Protein AF-A0A7V3X3W5-F1 (afdb_monomer_lite)

Secondary structure (DSSP, 8-state):
---PPPPHHHHHHHHHHHHHHHHHHHHHHHH--SHHHHHHHHHHHHHHHHHHHHHHHHHHS------

Sequence (67 aa):
MNAELLSREEWELILELLEREEADLHCEIRHARFYDVRELLKQKKDMIGRLIERIRSLVSEPVASSA

Radius of gyration: 15.8 Å; chains: 1; bounding box: 39×22×45 Å

Structure (mmCIF, N/CA/C/O backbone):
data_AF-A0A7V3X3W5-F1
#
_entry.id   AF-A0A7V3X3W5-F1
#
loop_
_atom_site.group_PDB
_atom_site.id
_atom_site.type_symbol
_atom_site.label_atom_id
_atom_site.label_alt_id
_atom_site.label_comp_id
_atom_site.label_asym_id
_atom_site.label_entity_id
_atom_site.label_seq_id
_atom_site.pdbx_PDB_i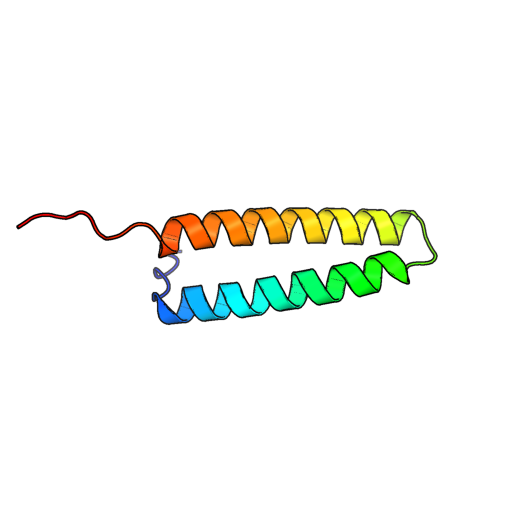ns_code
_atom_site.Cartn_x
_atom_site.Cartn_y
_atom_site.Cartn_z
_atom_site.occupancy
_atom_site.B_iso_or_equiv
_atom_site.auth_seq_id
_atom_site.auth_comp_id
_atom_site.auth_asym_id
_atom_site.auth_atom_id
_atom_site.pdbx_PDB_model_num
ATOM 1 N N . MET A 1 1 ? -22.470 4.345 -3.497 1.00 34.94 1 MET A N 1
ATOM 2 C CA . MET A 1 1 ? -21.964 3.267 -2.624 1.00 34.94 1 MET A CA 1
ATOM 3 C C . MET A 1 1 ? -21.353 3.943 -1.419 1.00 34.94 1 MET A C 1
ATOM 5 O O . MET A 1 1 ? -20.362 4.640 -1.587 1.00 34.94 1 MET A O 1
ATOM 9 N N . ASN A 1 2 ? -21.995 3.834 -0.258 1.00 42.41 2 ASN A N 1
ATOM 10 C CA . ASN A 1 2 ? -21.394 4.283 0.993 1.00 42.41 2 ASN A CA 1
ATOM 11 C C . ASN A 1 2 ? -20.296 3.268 1.310 1.00 42.41 2 ASN A C 1
ATOM 13 O O . ASN A 1 2 ? -20.613 2.111 1.563 1.00 42.41 2 ASN A O 1
ATOM 17 N N . ALA A 1 3 ? -19.028 3.658 1.174 1.00 51.62 3 ALA A N 1
ATOM 18 C CA . ALA A 1 3 ? -17.950 2.869 1.747 1.00 51.62 3 ALA A CA 1
ATOM 19 C C . ALA A 1 3 ? -18.171 2.910 3.259 1.00 51.62 3 ALA A C 1
ATOM 21 O O . ALA A 1 3 ? -18.169 3.996 3.843 1.00 51.62 3 ALA A O 1
ATOM 22 N N . GLU A 1 4 ? -18.480 1.764 3.859 1.00 64.75 4 GLU A N 1
ATOM 23 C CA . GLU A 1 4 ? -18.514 1.649 5.312 1.00 64.75 4 GLU A CA 1
ATOM 24 C C . GLU A 1 4 ? -17.169 2.148 5.850 1.00 64.75 4 GLU A C 1
ATOM 26 O O . GLU A 1 4 ? -16.111 1.843 5.291 1.00 64.75 4 GLU A O 1
ATOM 31 N N . LEU A 1 5 ? -17.222 3.017 6.863 1.00 82.81 5 LEU A N 1
ATOM 32 C CA . LEU A 1 5 ? -16.016 3.494 7.523 1.00 82.81 5 LEU A CA 1
ATOM 33 C C . LEU A 1 5 ? -15.332 2.275 8.147 1.00 82.81 5 LEU A C 1
ATOM 35 O O . LEU A 1 5 ? -15.937 1.610 8.985 1.00 82.81 5 LEU A O 1
ATOM 39 N N . LEU A 1 6 ? -14.097 2.001 7.736 1.00 87.44 6 LEU A N 1
ATOM 40 C CA . LEU A 1 6 ? -13.278 0.951 8.334 1.00 87.44 6 LEU A CA 1
ATOM 41 C C . LEU A 1 6 ? -13.054 1.236 9.827 1.00 87.44 6 LEU A C 1
ATOM 43 O O . LEU A 1 6 ? -12.907 2.399 10.229 1.00 87.44 6 LEU A O 1
ATOM 47 N N . SER A 1 7 ? -13.011 0.178 10.634 1.00 89.56 7 SER A N 1
ATOM 48 C CA . SER A 1 7 ? -12.636 0.241 12.044 1.00 89.56 7 SER A CA 1
ATOM 49 C C . SER A 1 7 ? -11.180 0.681 12.203 1.00 89.56 7 SER A C 1
ATOM 51 O O . SER A 1 7 ? -10.385 0.678 11.259 1.00 89.56 7 SER A O 1
ATOM 53 N N . ARG A 1 8 ? -10.801 1.058 13.426 1.00 87.69 8 ARG A N 1
ATOM 54 C CA . ARG A 1 8 ? -9.412 1.412 13.726 1.00 87.69 8 ARG A CA 1
ATOM 55 C C . ARG A 1 8 ? -8.465 0.242 13.456 1.00 87.69 8 ARG A C 1
ATOM 57 O O . ARG A 1 8 ? -7.419 0.444 12.856 1.00 87.69 8 ARG A O 1
ATOM 64 N N . GLU A 1 9 ? -8.845 -0.961 13.867 1.00 91.19 9 GLU A N 1
ATOM 65 C CA . GLU A 1 9 ? -8.073 -2.188 13.666 1.00 91.19 9 GLU A CA 1
ATOM 66 C C . GLU A 1 9 ? -7.923 -2.510 12.174 1.00 91.19 9 GLU A C 1
ATOM 68 O O . GLU A 1 9 ? -6.852 -2.916 11.729 1.00 91.19 9 GLU A O 1
ATOM 73 N N . GLU A 1 10 ? -8.972 -2.283 11.378 1.00 93.62 10 GLU A N 1
ATOM 74 C CA . GLU A 1 10 ? -8.910 -2.436 9.922 1.00 93.62 10 GLU A CA 1
ATOM 75 C C . GLU A 1 10 ? -7.959 -1.410 9.286 1.00 93.62 10 GLU A C 1
ATOM 77 O O . GLU A 1 10 ? -7.178 -1.758 8.398 1.00 93.62 10 GLU A O 1
ATOM 82 N N . TRP A 1 11 ? -7.964 -0.161 9.765 1.00 93.25 11 TRP A N 1
ATOM 83 C CA . TRP A 1 11 ? -7.003 0.856 9.329 1.00 93.25 11 TRP A CA 1
ATOM 84 C C . TRP A 1 11 ? -5.563 0.534 9.735 1.00 93.25 11 TRP A C 1
ATOM 86 O O . TRP A 1 11 ? -4.653 0.750 8.935 1.00 93.25 11 TRP A O 1
ATOM 96 N N . GLU A 1 12 ? -5.348 0.012 10.942 1.00 92.25 12 GLU A N 1
ATOM 97 C CA . GLU A 1 12 ? -4.035 -0.431 11.422 1.00 92.25 12 GLU A CA 1
ATOM 98 C C . GLU A 1 12 ? -3.513 -1.613 10.588 1.00 92.25 12 GLU A C 1
ATOM 100 O O . GLU A 1 12 ? -2.356 -1.596 10.167 1.00 92.25 12 GLU A O 1
ATOM 105 N N . LEU A 1 13 ? -4.375 -2.576 10.241 1.00 95.31 13 LEU A N 1
ATOM 106 C CA . LEU A 1 13 ? -4.022 -3.678 9.342 1.00 95.31 13 LEU A CA 1
ATOM 107 C C . LEU A 1 13 ? -3.645 -3.176 7.942 1.00 95.31 13 LEU A C 1
ATOM 109 O O . LEU A 1 13 ? -2.649 -3.611 7.367 1.00 95.31 13 LEU A O 1
ATOM 113 N N . ILE A 1 14 ? -4.423 -2.252 7.374 1.00 95.44 14 ILE A N 1
ATOM 114 C CA . ILE A 1 14 ? -4.099 -1.661 6.069 1.00 95.44 14 ILE A CA 1
ATOM 115 C C . ILE A 1 14 ? -2.762 -0.921 6.132 1.00 95.44 14 ILE A C 1
ATOM 117 O O . ILE A 1 14 ? -1.975 -1.014 5.190 1.00 95.44 14 ILE A O 1
ATOM 121 N N . LEU A 1 15 ? -2.488 -0.210 7.227 1.00 95.88 15 LEU A N 1
ATOM 122 C CA . LEU A 1 15 ? -1.217 0.475 7.425 1.00 95.88 15 LEU A CA 1
ATOM 123 C C . LEU A 1 15 ? -0.044 -0.518 7.429 1.00 95.88 15 LEU A C 1
ATOM 125 O O . LEU A 1 15 ? 0.912 -0.306 6.688 1.00 95.88 15 LEU A O 1
ATOM 129 N N . GLU A 1 16 ? -0.150 -1.624 8.171 1.00 96.44 16 GLU A N 1
ATOM 130 C CA . GLU A 1 16 ? 0.867 -2.687 8.197 1.00 96.44 16 GLU A CA 1
ATOM 131 C C . GLU A 1 16 ? 1.120 -3.268 6.794 1.00 96.44 16 GLU A C 1
ATOM 133 O O . GLU A 1 16 ? 2.267 -3.428 6.365 1.00 96.44 16 GLU A O 1
ATOM 138 N N . LEU A 1 17 ? 0.050 -3.544 6.041 1.00 97.94 17 LEU A N 1
ATOM 139 C CA . LEU A 1 17 ? 0.151 -4.069 4.677 1.00 97.94 17 LEU A CA 1
ATOM 140 C C . LEU A 1 17 ? 0.841 -3.080 3.729 1.00 97.94 17 LEU A C 1
ATOM 142 O O . LEU A 1 17 ? 1.662 -3.487 2.906 1.00 97.94 17 LEU A O 1
ATOM 146 N N . LEU A 1 18 ? 0.531 -1.787 3.846 1.00 97.50 18 LEU A N 1
ATOM 147 C CA . LEU A 1 18 ? 1.154 -0.742 3.036 1.00 97.50 18 LEU A CA 1
ATOM 148 C C . LEU A 1 18 ? 2.635 -0.554 3.378 1.00 97.50 18 LEU A C 1
ATOM 150 O O . LEU A 1 18 ? 3.445 -0.401 2.468 1.00 97.50 18 LEU A O 1
ATOM 154 N N . GLU A 1 19 ? 3.003 -0.590 4.659 1.00 96.12 19 GLU A N 1
ATOM 155 C CA . GLU A 1 19 ? 4.400 -0.488 5.102 1.00 96.12 19 GLU A CA 1
ATOM 156 C C . GLU A 1 19 ? 5.239 -1.668 4.600 1.00 96.12 19 GLU A C 1
ATOM 158 O O . GLU A 1 19 ? 6.372 -1.490 4.142 1.00 96.12 19 GLU A O 1
ATOM 163 N N . ARG A 1 20 ? 4.665 -2.876 4.615 1.00 97.62 20 ARG A N 1
ATOM 164 C CA . ARG A 1 20 ? 5.300 -4.057 4.028 1.00 97.62 20 ARG A CA 1
ATOM 165 C C . ARG A 1 20 ? 5.500 -3.906 2.522 1.00 97.62 20 ARG A C 1
ATOM 167 O O . ARG A 1 20 ? 6.602 -4.141 2.031 1.00 97.62 20 ARG A O 1
ATOM 174 N N . GLU A 1 21 ? 4.465 -3.482 1.803 1.00 97.56 21 GLU A N 1
ATOM 175 C CA . GLU A 1 21 ? 4.553 -3.245 0.361 1.00 97.56 21 GLU A CA 1
ATOM 176 C C . GLU A 1 21 ? 5.600 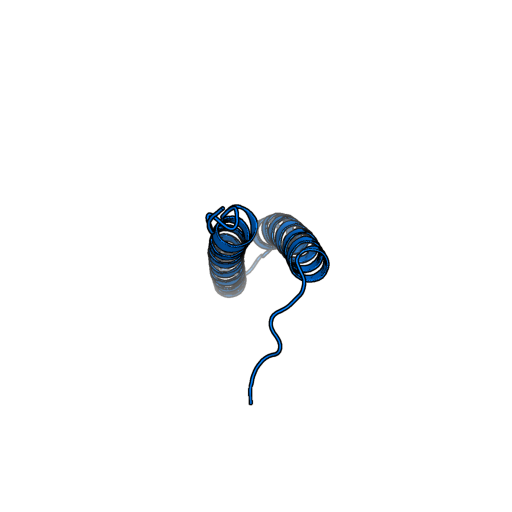-2.165 0.031 1.00 97.56 21 GLU A C 1
ATOM 178 O O . GLU A 1 21 ? 6.359 -2.306 -0.927 1.00 97.56 21 GLU A O 1
ATOM 183 N N . GLU A 1 22 ? 5.702 -1.098 0.832 1.00 96.81 22 GLU A N 1
ATOM 184 C CA . GLU A 1 22 ? 6.735 -0.073 0.652 1.00 96.81 22 GLU A CA 1
ATOM 185 C C . GLU A 1 22 ? 8.154 -0.657 0.783 1.00 96.81 22 GLU A C 1
ATOM 187 O O . GLU A 1 22 ? 9.045 -0.340 -0.020 1.00 96.81 22 GLU A O 1
ATOM 192 N N . ALA A 1 23 ? 8.366 -1.528 1.775 1.00 94.44 23 ALA A N 1
ATOM 193 C CA . ALA A 1 23 ? 9.638 -2.208 1.990 1.00 94.44 23 ALA A CA 1
ATOM 194 C C . ALA A 1 23 ? 9.990 -3.151 0.825 1.00 94.44 23 ALA A C 1
ATOM 196 O O . ALA A 1 23 ? 11.131 -3.135 0.344 1.00 94.44 23 ALA A O 1
ATOM 197 N N . ASP A 1 24 ? 9.012 -3.911 0.330 1.00 95.75 24 ASP A N 1
ATOM 198 C CA . ASP A 1 24 ? 9.178 -4.817 -0.809 1.00 95.75 24 ASP A CA 1
ATOM 199 C C . ASP A 1 24 ? 9.517 -4.030 -2.089 1.00 95.75 24 ASP A C 1
ATOM 201 O O . ASP A 1 24 ? 10.502 -4.336 -2.773 1.00 95.75 24 ASP A O 1
ATOM 205 N N . LEU A 1 25 ? 8.823 -2.917 -2.354 1.00 94.94 25 LEU A N 1
ATOM 206 C CA . LEU A 1 25 ? 9.106 -2.050 -3.503 1.00 94.94 25 LEU A CA 1
ATOM 207 C C . LEU A 1 25 ? 10.505 -1.445 -3.468 1.00 94.94 25 LEU A C 1
ATOM 209 O O . LEU A 1 25 ? 11.146 -1.296 -4.510 1.00 94.94 25 LEU A O 1
ATOM 213 N N . HIS A 1 26 ? 11.021 -1.108 -2.287 1.00 90.50 26 HIS A N 1
ATOM 214 C CA . HIS A 1 26 ? 12.396 -0.633 -2.170 1.00 90.50 26 HIS A CA 1
ATOM 215 C C . HIS A 1 26 ? 13.412 -1.694 -2.637 1.00 90.50 26 HIS A C 1
ATOM 217 O O . HIS A 1 26 ? 14.410 -1.355 -3.285 1.00 90.50 26 HIS A O 1
ATOM 223 N N . CYS A 1 27 ? 13.144 -2.974 -2.362 1.00 92.25 27 CYS A N 1
ATOM 224 C CA . CYS A 1 27 ? 13.931 -4.090 -2.879 1.00 92.25 27 CYS A CA 1
ATOM 225 C C . CYS A 1 27 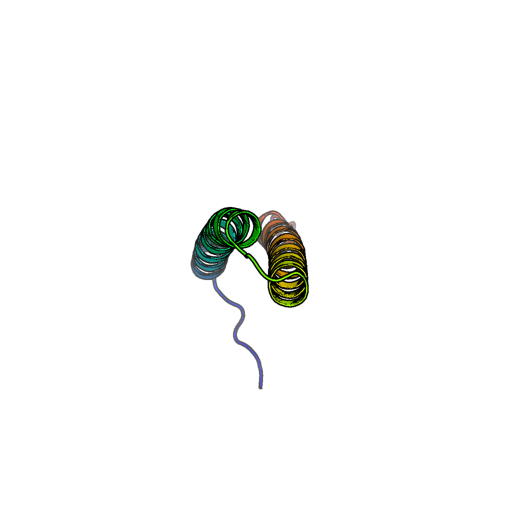? 13.773 -4.225 -4.403 1.00 92.25 27 CYS A C 1
ATOM 227 O O . CYS A 1 27 ? 14.767 -4.255 -5.133 1.00 92.25 27 CYS A O 1
ATOM 229 N N . GLU A 1 28 ? 12.540 -4.217 -4.912 1.00 93.44 28 GLU A N 1
ATOM 230 C CA . GLU A 1 28 ? 12.259 -4.373 -6.345 1.00 93.44 28 GLU A CA 1
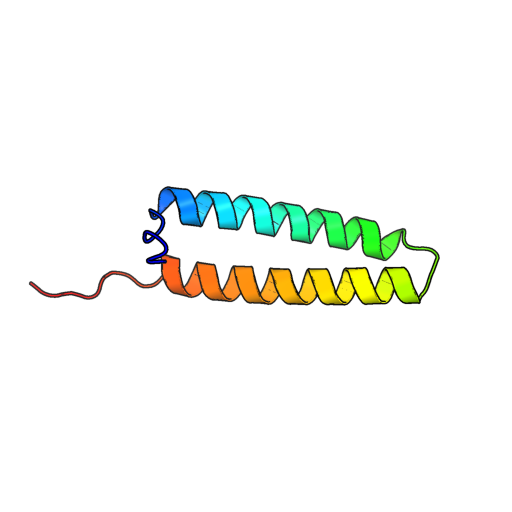ATOM 231 C C . GLU A 1 28 ? 12.880 -3.262 -7.202 1.00 93.44 28 GLU A C 1
ATOM 233 O O . GLU A 1 28 ? 13.507 -3.544 -8.225 1.00 93.44 28 GLU A O 1
ATOM 238 N N . ILE A 1 29 ? 12.802 -2.002 -6.759 1.00 94.44 29 ILE A N 1
ATOM 239 C CA . ILE A 1 29 ? 13.422 -0.848 -7.434 1.00 94.44 29 ILE A CA 1
ATOM 240 C C . ILE A 1 29 ? 14.930 -1.058 -7.600 1.00 94.44 29 ILE A C 1
ATOM 242 O O . ILE A 1 29 ? 15.495 -0.734 -8.651 1.00 94.44 29 ILE A O 1
ATOM 246 N N . ARG A 1 30 ? 15.591 -1.607 -6.572 1.00 92.19 30 ARG A N 1
ATOM 247 C CA . ARG A 1 30 ? 17.031 -1.891 -6.595 1.00 92.19 30 ARG A CA 1
ATOM 248 C C . ARG A 1 30 ? 17.378 -2.975 -7.616 1.00 92.19 30 ARG A C 1
ATOM 250 O O . ARG A 1 30 ? 18.431 -2.888 -8.246 1.00 92.19 30 ARG A O 1
ATOM 257 N N . HIS A 1 31 ? 16.507 -3.967 -7.795 1.00 93.75 31 HIS A N 1
ATOM 258 C CA . HIS A 1 31 ? 16.731 -5.099 -8.699 1.00 93.75 31 HIS A CA 1
ATOM 259 C C . HIS A 1 31 ? 16.183 -4.895 -10.121 1.00 93.75 31 HIS A C 1
ATOM 261 O O . HIS A 1 31 ? 16.555 -5.641 -11.032 1.00 93.75 31 HIS A O 1
ATOM 267 N N . ALA A 1 32 ? 15.361 -3.869 -10.351 1.00 93.94 32 ALA A N 1
ATOM 268 C CA . ALA A 1 32 ? 14.804 -3.550 -11.660 1.00 93.94 32 ALA A CA 1
ATOM 269 C C . ALA A 1 32 ? 15.902 -3.186 -12.675 1.00 93.94 32 ALA A C 1
ATOM 271 O O . ALA A 1 32 ? 16.651 -2.216 -12.502 1.00 93.94 32 ALA A O 1
ATOM 272 N N . ARG A 1 33 ? 15.975 -3.964 -13.761 1.00 91.75 33 ARG A N 1
ATOM 273 C CA . ARG A 1 33 ? 16.970 -3.808 -14.840 1.00 91.75 33 ARG A CA 1
ATOM 274 C C . ARG A 1 33 ? 16.553 -2.810 -15.919 1.00 91.75 33 ARG A C 1
ATOM 276 O O . ARG A 1 33 ? 17.416 -2.264 -16.595 1.00 91.75 33 ARG A O 1
ATOM 283 N N . PHE A 1 34 ? 15.253 -2.572 -16.069 1.00 96.12 34 PHE A N 1
ATOM 284 C CA . PHE A 1 34 ? 14.701 -1.661 -17.068 1.00 96.12 34 PHE A CA 1
ATOM 285 C C . PHE A 1 34 ? 14.312 -0.335 -16.422 1.00 96.12 34 PHE A C 1
ATOM 287 O O . PHE A 1 34 ? 13.711 -0.323 -15.346 1.00 96.12 34 PHE A O 1
ATOM 294 N N . TYR A 1 35 ? 14.653 0.769 -17.089 1.00 93.94 35 TYR A N 1
ATOM 295 C CA . TYR A 1 35 ? 14.366 2.120 -16.608 1.00 93.94 35 TYR A CA 1
ATOM 296 C C . TYR A 1 35 ? 12.862 2.336 -16.397 1.00 93.94 35 TYR A C 1
ATOM 298 O O . TYR A 1 35 ? 12.460 2.707 -15.301 1.00 93.94 35 TYR A O 1
ATOM 306 N N . ASP A 1 36 ? 12.034 1.988 -17.383 1.00 95.31 36 ASP A N 1
ATOM 307 C CA . ASP A 1 36 ? 10.583 2.202 -17.311 1.00 95.31 36 ASP A CA 1
ATOM 308 C C . ASP A 1 36 ? 9.944 1.434 -16.148 1.00 95.31 36 ASP A C 1
ATOM 310 O O . ASP A 1 36 ? 9.136 1.977 -15.399 1.00 95.31 36 ASP A O 1
ATOM 314 N N . VAL A 1 37 ? 10.370 0.185 -15.930 1.00 95.12 37 VAL A N 1
ATOM 315 C CA . VAL A 1 37 ? 9.917 -0.626 -14.789 1.00 95.12 37 VAL A CA 1
ATOM 316 C C . VAL A 1 37 ? 10.336 0.024 -13.474 1.00 95.12 37 VAL A C 1
ATOM 318 O O . VAL A 1 37 ? 9.542 0.106 -12.543 1.00 95.12 37 VAL A O 1
ATOM 321 N N . ARG A 1 38 ? 11.569 0.535 -13.392 1.00 97.00 38 ARG A N 1
ATOM 322 C CA . ARG A 1 38 ? 12.056 1.231 -12.198 1.00 97.00 38 ARG A CA 1
ATOM 323 C C . ARG A 1 38 ? 11.246 2.495 -11.905 1.00 97.00 38 ARG A C 1
ATOM 325 O O . ARG A 1 38 ? 10.940 2.743 -10.743 1.00 97.00 38 ARG A O 1
ATOM 332 N N . GLU A 1 39 ? 10.900 3.277 -12.922 1.00 97.69 39 GLU A N 1
ATOM 333 C CA . GLU A 1 39 ? 10.080 4.481 -12.753 1.00 97.69 39 GLU A CA 1
ATOM 334 C C . GLU A 1 39 ? 8.648 4.142 -12.326 1.00 97.69 39 GLU A C 1
ATOM 336 O O . GLU A 1 39 ? 8.131 4.772 -11.406 1.00 97.69 39 GLU A O 1
ATOM 341 N N . LEU A 1 40 ? 8.038 3.094 -12.888 1.00 97.31 40 LEU A N 1
ATOM 342 C CA . LEU A 1 40 ? 6.728 2.608 -12.437 1.00 97.31 40 LEU A CA 1
ATOM 343 C C . LEU A 1 40 ? 6.751 2.175 -10.964 1.00 97.31 40 LEU A C 1
ATOM 345 O O . LEU A 1 40 ? 5.860 2.534 -10.193 1.00 97.31 40 LEU A O 1
ATOM 349 N N . LEU A 1 41 ? 7.789 1.444 -10.548 1.00 97.25 41 LEU A N 1
ATOM 350 C CA . LEU A 1 41 ? 7.944 1.016 -9.157 1.00 97.25 41 LEU A CA 1
ATOM 351 C C . LEU A 1 41 ? 8.144 2.206 -8.207 1.00 97.25 41 LEU A C 1
ATOM 353 O O . LEU A 1 41 ? 7.563 2.224 -7.124 1.00 97.25 41 LEU A O 1
ATOM 357 N N . LYS A 1 42 ? 8.906 3.231 -8.614 1.00 96.81 42 LYS A N 1
ATOM 358 C CA . LYS A 1 42 ? 9.040 4.479 -7.842 1.00 96.81 42 LYS A CA 1
ATOM 359 C C . LYS A 1 42 ? 7.707 5.209 -7.706 1.00 96.81 42 LYS A C 1
ATOM 361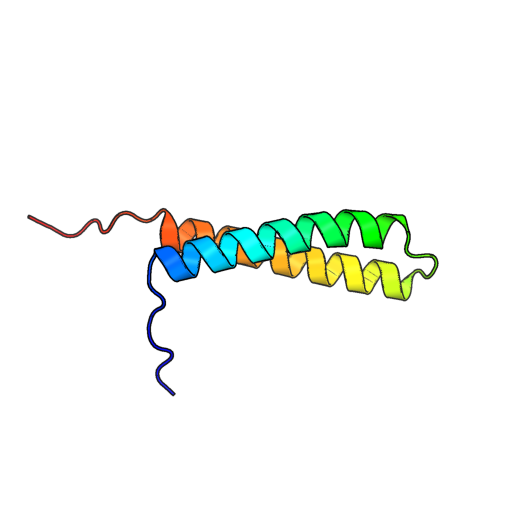 O O . LYS A 1 42 ? 7.343 5.579 -6.598 1.00 96.81 42 LYS A O 1
ATOM 366 N N . GLN A 1 43 ? 6.950 5.354 -8.794 1.00 97.62 43 GLN A N 1
ATOM 367 C CA . GLN A 1 43 ? 5.628 5.988 -8.758 1.00 97.62 43 GLN A CA 1
ATOM 368 C C . GLN A 1 43 ? 4.673 5.251 -7.814 1.00 97.62 43 GLN A C 1
ATOM 370 O O . GLN A 1 43 ? 3.946 5.886 -7.044 1.00 97.62 43 GLN A O 1
ATOM 375 N N . LYS A 1 44 ? 4.699 3.912 -7.839 1.00 97.75 44 LYS A N 1
ATOM 376 C CA . LYS A 1 44 ? 3.927 3.078 -6.913 1.00 97.75 44 LYS A CA 1
ATOM 377 C C . LYS A 1 44 ? 4.368 3.300 -5.465 1.00 97.75 44 LYS A C 1
ATOM 379 O O . LYS A 1 44 ? 3.513 3.512 -4.607 1.00 97.75 44 LYS A O 1
ATOM 384 N N . LYS A 1 45 ? 5.679 3.321 -5.203 1.00 97.62 45 LYS A N 1
ATOM 385 C CA . LYS A 1 45 ? 6.233 3.597 -3.872 1.00 97.62 45 LYS A CA 1
ATOM 386 C C . LYS A 1 45 ? 5.791 4.969 -3.356 1.00 97.62 45 LYS A C 1
ATOM 388 O O . LYS A 1 45 ? 5.298 5.067 -2.239 1.00 97.62 45 LYS A O 1
ATOM 393 N N . ASP A 1 46 ? 5.883 6.007 -4.181 1.00 97.62 46 ASP A N 1
ATOM 394 C CA . ASP A 1 46 ? 5.471 7.362 -3.805 1.00 97.62 46 ASP A CA 1
ATOM 395 C C . ASP A 1 46 ? 3.967 7.440 -3.502 1.00 97.62 46 ASP A C 1
ATOM 397 O O . ASP A 1 46 ? 3.536 8.169 -2.608 1.00 97.62 46 ASP A O 1
ATOM 401 N N . MET A 1 47 ? 3.143 6.695 -4.245 1.00 97.88 47 MET A N 1
ATOM 402 C CA . MET A 1 47 ? 1.710 6.590 -3.972 1.00 97.88 47 MET A CA 1
ATOM 403 C C . MET A 1 47 ? 1.439 5.931 -2.617 1.00 97.88 47 MET A C 1
ATOM 405 O O . MET A 1 47 ? 0.610 6.439 -1.864 1.00 97.88 47 MET A O 1
ATOM 409 N N . ILE A 1 48 ? 2.140 4.841 -2.301 1.00 97.75 48 ILE A N 1
ATOM 410 C CA . ILE A 1 48 ? 2.018 4.146 -1.014 1.00 97.75 48 ILE A CA 1
ATOM 411 C C . ILE A 1 48 ? 2.468 5.043 0.135 1.00 97.75 48 ILE A C 1
ATOM 413 O O . ILE A 1 48 ? 1.720 5.181 1.097 1.00 97.75 48 ILE A O 1
ATOM 417 N N . GLY A 1 49 ? 3.604 5.734 0.005 1.00 97.31 49 GLY A N 1
ATOM 418 C CA . GLY A 1 49 ? 4.073 6.681 1.021 1.00 97.31 49 GLY A CA 1
ATOM 419 C C . GLY A 1 49 ? 3.020 7.746 1.345 1.00 97.31 49 GLY A C 1
ATOM 420 O O . GLY A 1 49 ? 2.664 7.943 2.505 1.00 97.31 49 GLY A O 1
ATOM 421 N N . ARG A 1 50 ? 2.405 8.348 0.316 1.00 97.12 50 ARG A N 1
ATOM 422 C CA . ARG A 1 50 ? 1.300 9.307 0.511 1.00 97.12 50 ARG A CA 1
ATOM 423 C C . ARG A 1 50 ? 0.058 8.680 1.154 1.00 97.12 50 ARG A C 1
ATOM 425 O O . ARG A 1 50 ? -0.667 9.367 1.869 1.00 97.12 50 ARG A O 1
ATOM 432 N N . LEU A 1 51 ? -0.245 7.411 0.873 1.00 96.12 51 LEU A N 1
ATOM 433 C CA . LEU A 1 51 ? -1.375 6.710 1.495 1.00 96.12 51 LEU A CA 1
ATOM 434 C C . LEU A 1 51 ? -1.114 6.436 2.978 1.00 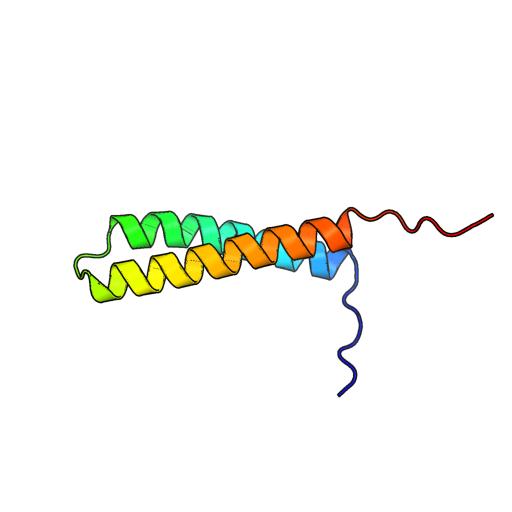96.12 51 LEU A C 1
ATOM 436 O O . LEU A 1 51 ? -1.994 6.704 3.793 1.00 96.12 51 LEU A O 1
ATOM 440 N N . ILE A 1 52 ? 0.091 5.983 3.324 1.00 96.00 52 ILE A N 1
ATOM 441 C CA . ILE A 1 52 ? 0.539 5.767 4.705 1.00 96.00 52 ILE A CA 1
ATOM 442 C C . ILE A 1 52 ? 0.406 7.062 5.510 1.00 96.00 52 ILE A C 1
ATOM 444 O O . ILE A 1 52 ? -0.211 7.056 6.572 1.00 96.00 52 ILE A O 1
ATOM 448 N N . GLU A 1 53 ? 0.914 8.188 4.998 1.00 95.06 53 GLU A N 1
ATOM 449 C CA . GLU A 1 53 ? 0.803 9.489 5.675 1.00 95.06 53 GLU A CA 1
ATOM 450 C C . GLU A 1 53 ? -0.656 9.893 5.923 1.00 95.06 53 GLU A C 1
ATOM 452 O O . GLU A 1 53 ? -1.015 10.306 7.028 1.00 95.06 53 GLU A O 1
ATOM 457 N N . ARG A 1 54 ? -1.521 9.724 4.915 1.00 92.69 54 ARG A N 1
ATOM 458 C CA . ARG A 1 54 ? -2.953 10.031 5.036 1.00 92.69 54 ARG A CA 1
ATOM 459 C C . ARG A 1 54 ? -3.633 9.150 6.078 1.00 92.69 54 ARG A C 1
ATOM 461 O O . ARG A 1 54 ? -4.379 9.671 6.899 1.00 92.69 54 ARG A O 1
ATOM 468 N N . ILE A 1 55 ? -3.371 7.845 6.068 1.00 92.00 55 ILE A N 1
ATOM 469 C CA . ILE A 1 55 ? -3.959 6.909 7.033 1.00 92.00 55 ILE A CA 1
ATOM 470 C C . ILE A 1 55 ? -3.456 7.215 8.442 1.00 92.00 55 ILE A C 1
ATOM 472 O O . ILE A 1 55 ? -4.260 7.298 9.363 1.00 92.00 55 ILE A O 1
ATOM 476 N N . ARG A 1 56 ? -2.157 7.478 8.622 1.00 91.69 56 ARG A N 1
ATOM 477 C CA . ARG A 1 56 ? -1.604 7.880 9.922 1.00 91.69 56 ARG A CA 1
ATOM 478 C C . ARG A 1 56 ? -2.257 9.148 10.456 1.00 91.69 56 ARG A C 1
ATOM 480 O O . ARG A 1 56 ? -2.535 9.197 11.649 1.00 91.69 56 ARG A O 1
ATOM 487 N N . SER A 1 57 ? -2.537 10.135 9.604 1.00 88.81 57 SER A N 1
ATOM 488 C CA . SER A 1 57 ? -3.284 11.335 10.005 1.00 88.81 57 SER A CA 1
ATOM 489 C C . SER A 1 57 ? -4.699 10.994 10.477 1.00 88.81 57 SER A C 1
ATOM 491 O O . SER A 1 57 ? -5.134 11.518 11.493 1.00 88.81 57 SER A O 1
ATOM 493 N N . LEU A 1 58 ? -5.395 10.091 9.781 1.00 85.38 58 LEU A N 1
ATOM 494 C CA . LEU A 1 58 ? -6.756 9.674 10.136 1.00 85.38 58 LEU A CA 1
ATOM 495 C C . LEU A 1 58 ? -6.807 8.849 11.430 1.00 85.38 58 LEU A C 1
ATOM 497 O O . LEU A 1 58 ? -7.740 8.994 12.210 1.00 85.38 58 LEU A O 1
ATOM 501 N N . VAL A 1 59 ? -5.812 7.989 11.662 1.00 82.31 59 VAL A N 1
ATOM 502 C CA . VAL A 1 59 ? -5.741 7.118 12.849 1.00 82.31 59 VAL A CA 1
ATOM 503 C C . VAL A 1 59 ? -5.178 7.860 14.068 1.00 82.31 59 VAL A C 1
ATOM 505 O O . VAL A 1 59 ? -5.526 7.531 15.201 1.00 82.31 59 VAL A O 1
ATOM 508 N N . SER A 1 60 ? -4.312 8.859 13.856 1.00 72.94 60 SER A N 1
ATOM 509 C CA . SER A 1 60 ? -3.698 9.636 14.944 1.00 72.94 60 SER A CA 1
ATOM 510 C C . SER A 1 60 ? -4.560 10.792 15.430 1.00 72.94 60 SER A C 1
ATOM 512 O O . SER A 1 60 ? -4.275 11.300 16.512 1.00 72.94 60 SER A O 1
ATOM 514 N N . GLU A 1 61 ? -5.572 11.232 14.675 1.00 60.09 61 GLU A N 1
ATOM 515 C CA . GLU A 1 61 ? -6.547 12.193 15.186 1.00 60.09 61 GLU A CA 1
ATOM 516 C C . GLU A 1 61 ? -7.303 11.551 16.360 1.00 60.09 61 GLU A C 1
ATOM 518 O O . GLU A 1 61 ? -8.100 10.628 16.160 1.00 60.09 61 GLU A O 1
ATOM 523 N N . PRO A 1 62 ? -7.077 12.001 17.612 1.00 51.47 62 PRO A N 1
ATOM 524 C CA . PRO A 1 62 ? -7.977 11.620 18.675 1.00 51.47 62 PRO A CA 1
ATOM 525 C C . PRO A 1 62 ? -9.323 12.244 18.327 1.00 51.47 62 PRO A C 1
ATOM 527 O O . PRO A 1 62 ? -9.384 13.391 17.881 1.00 51.47 62 PRO A O 1
ATOM 530 N N . VAL A 1 63 ? -10.404 11.505 18.562 1.00 52.94 63 VAL A N 1
ATOM 531 C CA . VAL A 1 63 ? -11.753 12.062 18.635 1.00 52.94 63 VAL A CA 1
ATOM 532 C C . VAL A 1 63 ? -11.734 13.134 19.727 1.00 52.94 63 VAL A C 1
ATOM 534 O O . VAL A 1 63 ? -12.021 12.880 20.893 1.00 52.94 63 VAL A O 1
ATOM 537 N N . ALA A 1 64 ? -11.344 14.351 19.361 1.00 54.44 64 ALA A N 1
ATOM 538 C CA . ALA A 1 64 ? -11.539 15.550 20.142 1.00 54.44 64 ALA A CA 1
ATOM 539 C C . ALA A 1 64 ? -13.018 15.910 19.992 1.00 54.44 64 ALA A C 1
ATOM 541 O O . ALA A 1 64 ? -13.393 16.843 19.290 1.00 54.44 64 ALA A O 1
ATOM 542 N N . SER A 1 65 ? -13.866 15.101 20.622 1.00 49.31 65 SER A N 1
ATOM 543 C CA . SER A 1 65 ? -15.258 15.424 20.880 1.00 49.31 65 SER A CA 1
ATOM 544 C C . SER A 1 65 ? -15.512 15.226 22.367 1.00 49.31 65 SER A C 1
ATOM 546 O O . SER A 1 65 ? -15.740 14.117 22.835 1.00 49.31 65 SER A O 1
ATOM 548 N N . SER A 1 66 ? -15.457 16.353 23.071 1.00 47.44 66 SER A N 1
ATOM 549 C CA . SER A 1 66 ? -16.570 16.822 23.897 1.00 47.44 66 SER A CA 1
ATOM 550 C C . SER A 1 66 ? -17.115 15.877 24.977 1.00 47.44 66 SER A C 1
ATOM 552 O O . SER A 1 66 ? -18.005 15.076 24.700 1.00 47.44 66 SER A O 1
ATOM 554 N N . ALA A 1 67 ? -16.687 16.105 26.224 1.00 40.38 67 ALA A N 1
ATOM 555 C CA . ALA A 1 67 ? -17.538 16.188 27.422 1.00 40.38 67 ALA A CA 1
ATOM 556 C C . ALA A 1 67 ? -16.756 16.844 28.570 1.00 40.38 67 ALA A C 1
ATOM 558 O O . ALA A 1 67 ? -15.616 16.396 28.828 1.00 40.38 67 ALA A O 1
#

pLDDT: mean 86.59, std 17.1, range [34.94, 97.94]

Foldseek 3Di:
DPPPDDDLVRLVVVLVVLVVLLVVLVVVLVVDPDPVVNVVSVVVNVVSVVVNVVSCVVNVDDPPDDD